Protein AF-A0A067L6U9-F1 (afdb_monomer)

Organism: Jatropha curcas (NCBI:txid180498)

InterPro domains:
  IPR048962 E3 ubiquitin-protein ligase ARIH1-like, UBA-like domain [PF21235] (47-86)

Foldseek 3Di:
DDDDDDDDDDDDPDDDDDDPPDPCPPPPPPPPPDDPDDDDDPVRVVVVLVVQLVVQCVVVVHDSVVSNLLCVVVVNPSVVSVVVCVVPVVVSCVVSVHDDPPPDPPPDD

pLDDT: mean 81.74, std 18.63, range [47.59, 98.69]

Sequence (109 aa):
MDYYFSDDNAEEFDNHQNDPDDDYFPEIIDDRPEQNYTILKEAEIKQRQEDDITEISNVLSVNRNAASILLCHYRWIVSEVLDNWFANEEEVRKSVGLPKVWILPFFIL

Mean predicted aligned error: 15.48 Å

Nearest PDB structures (foldseek):
  7od1-assembly1_A  TM=8.724E-01  e=4.678E-02  Homo sapiens
  7od1-assembly2_B  TM=8.072E-01  e=5.630E-02  Homo sapiens
  7oni-assembly1_H  TM=7.179E-01  e=3.654E-02  Homo sapiens
  2dzl-assembly1_A  TM=7.986E-01  e=4.600E-01  Homo sapiens
  2l2d-assembly1_A  TM=5.746E-01  e=5.117E+00  Homo sapiens

Solvent-accessible surface area (backbone atoms only — not comparable to full-atom values): 7340 Å² total; per-residue (Å²): 138,81,88,77,82,84,87,82,81,83,88,79,87,80,86,72,83,80,69,95,82,68,89,70,70,78,75,79,74,74,82,66,74,81,76,92,72,82,92,75,53,70,67,60,53,51,48,53,53,50,50,54,26,49,50,45,12,61,78,70,71,42,57,55,70,57,26,46,50,46,34,61,74,44,75,65,38,64,66,58,44,50,54,47,40,75,72,40,48,70,58,48,28,59,77,73,69,48,78,80,82,77,87,66,93,75,87,78,132

Structure (mmCIF, N/CA/C/O backbone):
data_AF-A0A067L6U9-F1
#
_entry.id   AF-A0A067L6U9-F1
#
loop_
_atom_site.group_PDB
_atom_site.id
_atom_site.type_symbol
_atom_site.label_atom_id
_atom_site.label_alt_id
_atom_site.label_comp_id
_atom_site.label_asym_id
_atom_site.label_entity_id
_atom_site.label_seq_id
_atom_site.pdbx_PDB_ins_code
_atom_site.Cartn_x
_atom_site.Cartn_y
_atom_site.Cartn_z
_atom_site.occupancy
_atom_site.B_iso_or_equiv
_atom_site.auth_seq_id
_atom_site.auth_comp_id
_atom_site.auth_asym_id
_atom_site.auth_atom_id
_atom_site.pdbx_PDB_model_num
ATOM 1 N N . MET A 1 1 ? -18.320 -32.914 18.975 1.00 48.62 1 MET A N 1
ATOM 2 C CA . MET A 1 1 ? -16.990 -33.413 19.382 1.00 48.62 1 MET A CA 1
ATOM 3 C C . MET A 1 1 ? -16.635 -32.535 20.543 1.00 48.62 1 MET A C 1
ATOM 5 O O . MET A 1 1 ? -16.332 -31.364 20.349 1.00 48.62 1 MET A O 1
ATOM 9 N N . ASP A 1 2 ? -16.899 -33.068 21.723 1.00 47.59 2 ASP A N 1
ATOM 10 C CA . ASP A 1 2 ? -17.197 -32.279 22.906 1.00 47.59 2 ASP A CA 1
ATOM 11 C C . ASP A 1 2 ? -15.929 -32.245 23.757 1.00 47.59 2 ASP A C 1
ATOM 13 O O . ASP A 1 2 ? -15.315 -33.280 24.021 1.00 47.59 2 ASP A O 1
ATOM 17 N N . TYR A 1 3 ? -15.481 -31.033 24.079 1.00 55.25 3 TYR A N 1
ATOM 18 C CA . TYR A 1 3 ? -14.224 -30.769 24.769 1.00 55.25 3 TYR A CA 1
ATOM 19 C C . TYR A 1 3 ? -14.328 -31.176 26.244 1.00 55.25 3 TYR A C 1
ATOM 21 O O . TYR A 1 3 ? -15.020 -30.515 27.014 1.00 55.25 3 TYR A O 1
ATOM 29 N N . TYR A 1 4 ? -13.606 -32.223 26.646 1.00 60.62 4 TYR A N 1
ATOM 30 C CA . TYR A 1 4 ? -13.328 -32.512 28.053 1.00 60.62 4 TYR A CA 1
ATOM 31 C C . TYR A 1 4 ? -11.966 -31.920 28.428 1.00 60.62 4 TYR A C 1
ATOM 33 O O . TYR A 1 4 ? -10.926 -32.391 27.970 1.00 60.62 4 TYR A O 1
ATOM 41 N N . PHE A 1 5 ? -11.989 -30.872 29.252 1.00 56.56 5 PHE A N 1
ATOM 42 C CA . PHE A 1 5 ? -10.844 -30.458 30.057 1.00 56.56 5 PHE A CA 1
ATOM 43 C C . PHE A 1 5 ? -10.709 -31.454 31.215 1.00 56.56 5 PHE A C 1
ATOM 45 O O . PHE A 1 5 ? -11.637 -31.601 32.008 1.00 56.56 5 PHE A O 1
ATOM 52 N N . SER A 1 6 ? -9.584 -32.166 31.277 1.00 62.75 6 SER A N 1
ATOM 53 C CA . SER A 1 6 ? -9.213 -32.981 32.436 1.00 62.75 6 SER A CA 1
ATOM 54 C C . SER A 1 6 ? -8.670 -32.064 33.527 1.00 62.75 6 SER A C 1
ATOM 56 O O . SER A 1 6 ? -7.575 -31.521 33.393 1.00 62.75 6 SER A O 1
ATOM 58 N N . ASP A 1 7 ? -9.481 -31.880 34.563 1.00 60.97 7 ASP A N 1
ATOM 59 C CA . ASP A 1 7 ? -9.113 -31.298 35.848 1.00 60.97 7 ASP A CA 1
ATOM 60 C C . ASP A 1 7 ? -8.561 -32.425 36.731 1.00 60.97 7 ASP A C 1
ATOM 62 O O . ASP A 1 7 ? -9.304 -33.328 37.101 1.00 60.97 7 ASP A O 1
ATOM 66 N N . ASP A 1 8 ? -7.253 -32.412 36.974 1.00 63.03 8 ASP A N 1
ATOM 67 C CA . ASP A 1 8 ? -6.582 -33.259 37.962 1.00 63.03 8 ASP A CA 1
ATOM 68 C C . ASP A 1 8 ? -5.365 -32.489 38.497 1.00 63.03 8 ASP A C 1
ATOM 70 O O . ASP A 1 8 ? -4.258 -32.561 37.962 1.00 63.03 8 ASP A O 1
ATOM 74 N N . ASN A 1 9 ? -5.580 -31.721 39.561 1.00 58.59 9 ASN A N 1
ATOM 75 C CA . ASN A 1 9 ? -4.653 -31.698 40.689 1.00 58.59 9 ASN A CA 1
ATOM 76 C C . ASN A 1 9 ? -5.431 -31.340 41.955 1.00 58.59 9 ASN A C 1
ATOM 78 O O . ASN A 1 9 ? -5.736 -30.183 42.234 1.00 58.59 9 ASN A O 1
ATOM 82 N N . ALA A 1 10 ? -5.777 -32.397 42.685 1.00 61.09 10 ALA A N 1
ATOM 83 C CA . ALA A 1 10 ? -6.147 -32.334 44.085 1.00 61.09 10 ALA A CA 1
ATOM 84 C C . ALA A 1 10 ? -4.941 -31.890 44.936 1.00 61.09 10 ALA A C 1
ATOM 86 O O . ALA A 1 10 ? -3.819 -31.843 44.438 1.00 61.09 10 ALA A O 1
ATOM 87 N N . GLU A 1 11 ? -5.201 -31.702 46.234 1.00 54.56 11 GLU A N 1
ATOM 88 C CA . GLU A 1 11 ? -4.269 -31.372 47.332 1.00 54.56 11 GLU A CA 1
ATOM 89 C C . GLU A 1 11 ? -4.183 -29.855 47.604 1.00 54.56 11 GLU A C 1
ATOM 91 O O . GLU A 1 11 ? -3.880 -29.067 46.722 1.00 54.56 11 GLU A O 1
ATOM 96 N N . GLU A 1 12 ? -4.477 -29.315 48.788 1.00 51.09 12 GLU A N 1
ATOM 97 C CA . GLU A 1 12 ? -4.728 -29.857 50.126 1.00 51.09 12 GLU A CA 1
ATOM 98 C C . GLU A 1 12 ? -5.464 -28.743 50.903 1.00 51.09 12 GLU A C 1
ATOM 100 O O . GLU A 1 12 ? -4.994 -27.607 50.958 1.00 51.09 12 GLU A O 1
ATOM 105 N N . PHE A 1 13 ? -6.662 -29.012 51.435 1.00 54.69 13 PHE A N 1
ATOM 106 C CA . PHE A 1 13 ? -7.441 -28.008 52.173 1.00 54.69 13 PHE A CA 1
ATOM 107 C C . PHE A 1 13 ? -6.919 -27.956 53.614 1.00 54.69 13 PHE A C 1
ATOM 109 O O . PHE A 1 13 ? -7.322 -28.766 54.452 1.00 54.69 13 PHE A O 1
ATOM 116 N N . ASP A 1 14 ? -5.989 -27.040 53.892 1.00 55.34 14 ASP A N 1
ATOM 117 C CA . ASP A 1 14 ? -5.524 -26.792 55.256 1.00 55.34 14 ASP A CA 1
ATOM 118 C C . ASP A 1 14 ? -6.664 -26.172 56.080 1.00 55.34 14 ASP A C 1
ATOM 120 O O . ASP A 1 14 ? -7.165 -25.077 55.817 1.00 55.34 14 ASP A O 1
ATOM 124 N N . ASN A 1 15 ? -7.123 -26.944 57.058 1.00 57.72 15 ASN A N 1
ATOM 125 C CA . ASN A 1 15 ? -8.286 -26.687 57.889 1.00 57.72 15 ASN A CA 1
ATOM 126 C C . ASN A 1 15 ? -7.926 -25.687 58.998 1.00 57.72 15 ASN A C 1
ATOM 128 O O . ASN A 1 15 ? -7.685 -26.075 60.143 1.00 57.72 15 ASN A O 1
ATOM 132 N N . HIS A 1 16 ? -7.888 -24.398 58.661 1.00 60.75 16 HIS A N 1
ATOM 133 C CA . HIS A 1 16 ? -7.809 -23.331 59.654 1.00 60.75 16 HIS A CA 1
ATOM 134 C C . HIS A 1 16 ? -9.214 -22.963 60.146 1.00 60.75 16 HIS A C 1
ATOM 136 O O . HIS A 1 16 ? -10.108 -22.607 59.383 1.00 60.75 16 HIS A O 1
ATOM 142 N N . GLN A 1 17 ? -9.407 -23.129 61.453 1.00 55.72 17 GLN A N 1
ATOM 143 C CA . GLN A 1 17 ? -10.653 -22.916 62.181 1.00 55.72 17 GLN A CA 1
ATOM 144 C C . GLN A 1 17 ? -11.197 -21.497 61.952 1.00 55.72 17 GLN A C 1
ATOM 146 O O . GLN A 1 17 ? -10.542 -20.521 62.306 1.00 55.72 17 GLN A O 1
ATOM 151 N N . ASN A 1 18 ? -12.403 -21.401 61.389 1.00 52.38 18 ASN A N 1
ATOM 152 C CA . ASN A 1 18 ? -13.110 -20.137 61.194 1.00 52.38 18 ASN A CA 1
ATOM 153 C C . ASN A 1 18 ? -13.603 -19.579 62.541 1.00 52.38 18 ASN A C 1
ATOM 155 O O . ASN A 1 18 ? -14.406 -20.221 63.223 1.00 52.38 18 ASN A O 1
ATOM 159 N N . ASP A 1 19 ? -13.134 -18.383 62.892 1.00 60.28 19 ASP A N 1
ATOM 160 C CA . ASP A 1 19 ? -13.759 -17.491 63.872 1.00 60.28 19 ASP A CA 1
ATOM 161 C C . ASP A 1 19 ? -15.007 -16.863 63.206 1.00 60.28 19 ASP A C 1
ATOM 163 O O . ASP A 1 19 ? -14.881 -16.318 62.108 1.00 60.28 19 ASP A O 1
ATOM 167 N N . PRO A 1 20 ? -16.225 -16.999 63.765 1.00 52.84 20 PRO A N 1
ATOM 168 C CA . PRO A 1 20 ? -17.467 -16.662 63.059 1.00 52.84 20 PRO A CA 1
ATOM 169 C C . PRO A 1 20 ? -17.786 -15.161 62.904 1.00 52.84 20 PRO A C 1
ATOM 171 O O . PRO A 1 20 ? -18.871 -14.857 62.414 1.00 52.84 20 PRO A O 1
ATOM 174 N N . ASP A 1 21 ? -16.889 -14.243 63.281 1.00 58.53 21 ASP A N 1
ATOM 175 C CA . ASP A 1 21 ? -17.152 -12.790 63.279 1.00 58.53 21 ASP A CA 1
ATOM 176 C C . ASP A 1 21 ? -16.378 -11.978 62.217 1.00 58.53 21 ASP A C 1
ATOM 178 O O . ASP A 1 21 ? -16.474 -10.749 62.204 1.00 58.53 21 ASP A O 1
ATOM 182 N N . ASP A 1 22 ? -15.637 -12.617 61.305 1.00 56.28 22 ASP A N 1
ATOM 183 C CA . ASP A 1 22 ? -14.953 -11.897 60.223 1.00 56.28 22 ASP A CA 1
ATOM 184 C C . ASP A 1 22 ? -15.757 -11.991 58.916 1.00 56.28 22 ASP A C 1
ATOM 186 O O . ASP A 1 22 ? -15.721 -13.000 58.210 1.00 56.28 22 ASP A O 1
ATOM 190 N N . ASP A 1 23 ? -16.475 -10.912 58.578 1.00 59.53 23 ASP A N 1
ATOM 191 C CA . ASP A 1 23 ? -17.039 -10.626 57.245 1.00 59.53 23 ASP A CA 1
ATOM 192 C C . ASP A 1 23 ? -15.900 -10.385 56.221 1.00 59.53 23 ASP A C 1
ATOM 194 O O . ASP A 1 23 ? -15.902 -9.428 55.438 1.00 59.53 23 ASP A O 1
ATOM 198 N N . TYR A 1 24 ? -14.882 -11.248 56.224 1.00 61.81 24 TYR A N 1
ATOM 199 C CA . TYR A 1 24 ? -13.822 -11.259 55.236 1.00 61.81 24 TYR A CA 1
ATOM 200 C C . TYR A 1 24 ? -14.384 -11.877 53.961 1.00 61.81 24 TYR A C 1
ATOM 202 O O . TYR A 1 24 ? -14.250 -13.069 53.689 1.00 61.81 24 TYR A O 1
ATOM 210 N N . PHE A 1 25 ? -15.064 -11.050 53.173 1.00 63.41 25 PHE A N 1
ATOM 211 C CA . PHE A 1 25 ? -15.294 -11.340 51.768 1.00 63.41 25 PHE A CA 1
ATOM 212 C C . PHE A 1 25 ? -13.912 -11.380 51.110 1.00 63.41 25 PHE A C 1
ATOM 214 O O . PHE A 1 25 ? -13.288 -10.319 51.020 1.00 63.41 25 PHE A O 1
ATOM 221 N N . PRO A 1 26 ? -13.396 -12.548 50.672 1.00 60.94 26 PRO A N 1
ATOM 222 C CA . PRO A 1 26 ? -12.175 -12.562 49.891 1.00 60.94 26 PRO A CA 1
ATOM 223 C C . PRO A 1 26 ? -12.435 -11.689 48.668 1.00 60.94 26 PRO A C 1
ATOM 225 O O . PRO A 1 26 ? -13.318 -11.975 47.854 1.00 60.94 26 PRO A O 1
ATOM 228 N N . GLU A 1 27 ? -11.718 -10.570 48.603 1.00 61.09 27 GLU A N 1
ATOM 229 C CA . GLU A 1 27 ? -11.687 -9.705 47.440 1.00 61.09 27 GLU A CA 1
ATOM 230 C C . GLU A 1 27 ? -11.314 -10.620 46.278 1.00 61.09 27 GLU A C 1
ATOM 232 O O . GLU A 1 27 ? -10.240 -11.224 46.271 1.00 61.09 27 GLU A O 1
ATOM 237 N N . ILE A 1 28 ? -12.257 -10.842 45.360 1.00 65.38 28 ILE A N 1
ATOM 238 C CA . ILE A 1 28 ? -11.989 -11.602 44.145 1.00 65.38 28 ILE A CA 1
ATOM 239 C C . ILE A 1 28 ? -11.033 -10.715 43.358 1.00 65.38 28 ILE A C 1
ATOM 241 O O . ILE A 1 28 ? -11.463 -9.849 42.596 1.00 65.38 28 ILE A O 1
ATOM 245 N N . ILE A 1 29 ? -9.737 -10.874 43.627 1.00 64.31 29 ILE A N 1
ATOM 246 C CA . ILE A 1 29 ? -8.668 -10.282 42.846 1.00 64.31 29 ILE A CA 1
ATOM 247 C C . ILE A 1 29 ? -8.842 -10.900 41.470 1.00 64.31 29 ILE A C 1
ATOM 249 O O . ILE A 1 29 ? -8.622 -12.091 41.251 1.00 64.31 29 ILE A O 1
ATOM 253 N N . ASP A 1 30 ? -9.375 -10.089 40.569 1.00 66.19 30 ASP A N 1
ATOM 254 C CA . ASP A 1 30 ? -9.556 -10.435 39.180 1.00 66.19 30 ASP A CA 1
ATOM 255 C C . ASP A 1 30 ? -8.176 -10.482 38.515 1.00 66.19 30 ASP A C 1
ATOM 257 O O . ASP A 1 30 ? -7.777 -9.555 37.820 1.00 66.19 30 ASP A O 1
ATOM 261 N N . ASP A 1 31 ? -7.439 -11.572 38.745 1.00 65.38 31 ASP A N 1
ATOM 262 C CA . ASP A 1 31 ? -6.132 -11.889 38.149 1.00 65.38 31 ASP A CA 1
ATOM 263 C C . ASP A 1 31 ? -6.237 -12.186 36.634 1.00 65.38 31 ASP A C 1
ATOM 265 O O . ASP A 1 31 ? -5.397 -12.870 36.038 1.00 65.38 31 ASP A O 1
ATOM 269 N N . ARG A 1 32 ? -7.283 -11.683 35.959 1.00 69.31 32 ARG A N 1
ATOM 270 C CA . ARG A 1 32 ? -7.358 -11.719 34.501 1.00 69.31 32 ARG A CA 1
ATOM 271 C C . ARG A 1 32 ? -6.241 -10.822 33.962 1.00 69.31 32 ARG A C 1
ATOM 273 O O . ARG A 1 32 ? -6.237 -9.628 34.257 1.00 69.31 32 ARG A O 1
ATOM 280 N N . PRO A 1 33 ? -5.312 -11.357 33.149 1.00 72.00 33 PRO A N 1
ATOM 281 C CA . PRO A 1 33 ? -4.246 -10.551 32.576 1.00 72.00 33 PRO A CA 1
ATOM 282 C C . PRO A 1 33 ? -4.858 -9.366 31.829 1.00 72.00 33 PRO A C 1
ATOM 284 O O . PRO A 1 33 ? -5.758 -9.554 31.003 1.00 72.00 33 PRO A O 1
ATOM 287 N N . GLU A 1 34 ? -4.375 -8.158 32.134 1.00 72.75 34 GLU A N 1
ATOM 288 C CA . GLU A 1 34 ? -4.784 -6.937 31.446 1.00 72.75 34 GLU A CA 1
ATOM 289 C C . GLU A 1 34 ? -4.703 -7.163 29.934 1.00 72.75 34 GLU A C 1
ATOM 291 O O . GLU A 1 34 ? -3.669 -7.527 29.363 1.00 72.75 34 GLU A O 1
ATOM 296 N N . GLN A 1 35 ? -5.844 -7.014 29.275 1.00 74.69 35 GLN A N 1
ATOM 297 C CA . GLN A 1 35 ? -5.970 -7.293 27.858 1.00 74.69 35 GLN A CA 1
ATOM 298 C C . GLN A 1 35 ? -5.294 -6.179 27.050 1.00 74.69 35 GLN A C 1
ATOM 300 O O . GLN A 1 35 ? -5.877 -5.126 26.806 1.00 74.69 35 GLN A O 1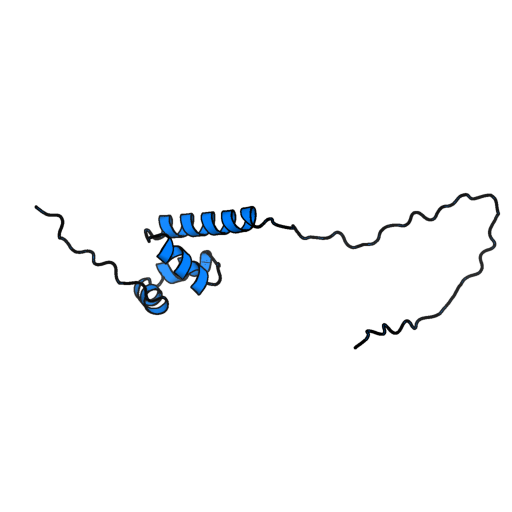
ATOM 305 N N . ASN A 1 36 ? -4.063 -6.431 26.596 1.00 88.31 36 ASN A N 1
ATOM 306 C CA . ASN A 1 36 ? -3.287 -5.544 25.720 1.00 88.31 36 ASN A CA 1
ATOM 307 C C . ASN A 1 36 ? -3.740 -5.635 24.253 1.00 88.31 36 ASN A C 1
ATOM 309 O O . ASN A 1 36 ? -2.954 -5.947 23.357 1.00 88.31 36 ASN A O 1
ATOM 313 N N . TYR A 1 37 ? -5.022 -5.397 23.988 1.00 88.31 37 TYR A N 1
ATOM 314 C CA . TYR A 1 37 ? -5.532 -5.287 22.626 1.00 88.31 37 TYR A CA 1
ATOM 315 C C . TYR A 1 37 ? -6.511 -4.128 22.491 1.00 88.31 37 TYR A C 1
ATOM 317 O O . TYR A 1 37 ? -7.218 -3.754 23.422 1.00 88.31 37 TYR A O 1
ATOM 325 N N . THR A 1 38 ? -6.577 -3.562 21.290 1.00 92.81 38 THR A N 1
ATOM 326 C CA . THR A 1 38 ? -7.567 -2.542 20.947 1.00 92.81 38 THR A CA 1
ATOM 327 C C . THR A 1 38 ? -8.541 -3.121 19.934 1.00 92.81 38 THR A C 1
ATOM 329 O O . THR A 1 38 ? -8.135 -3.606 18.879 1.00 92.81 38 THR A O 1
ATOM 332 N N . ILE A 1 39 ? -9.835 -3.065 20.247 1.00 94.44 39 ILE A N 1
ATOM 333 C CA . ILE A 1 39 ? -10.891 -3.407 19.293 1.00 94.44 39 ILE A CA 1
ATOM 334 C C . ILE A 1 39 ? -11.088 -2.209 18.373 1.00 94.44 39 ILE A C 1
ATOM 336 O O . ILE A 1 39 ? -11.416 -1.120 18.838 1.00 94.44 39 ILE A O 1
ATOM 340 N N . LEU A 1 40 ? -10.907 -2.428 17.075 1.00 97.12 40 LEU A N 1
ATOM 341 C CA . LEU A 1 40 ? -11.091 -1.401 16.061 1.00 97.12 40 LEU A CA 1
ATOM 342 C C . LEU A 1 40 ? -12.421 -1.584 15.341 1.00 97.12 40 LEU A C 1
ATOM 344 O O . LEU A 1 40 ? -12.806 -2.697 14.976 1.00 97.12 40 LEU A O 1
ATOM 348 N N . LYS A 1 41 ? -13.110 -0.472 15.095 1.00 98.00 41 LYS A N 1
ATOM 349 C CA . LYS A 1 41 ? -14.277 -0.436 14.214 1.00 98.00 41 LYS A CA 1
ATOM 350 C C . LYS A 1 41 ? -13.821 -0.500 12.761 1.00 98.00 41 LYS A C 1
ATOM 352 O O . LYS A 1 41 ? -12.747 -0.021 12.405 1.00 98.00 41 LYS A O 1
ATOM 357 N N . GLU A 1 42 ? -14.696 -0.992 11.889 1.00 98.25 42 GLU A N 1
ATOM 358 C CA . GLU A 1 42 ? -14.447 -1.034 10.441 1.00 98.25 42 GLU A CA 1
ATOM 359 C C . GLU A 1 42 ? -14.025 0.336 9.880 1.00 98.25 42 GLU A C 1
ATOM 361 O O . GLU A 1 42 ? -13.115 0.416 9.060 1.00 98.25 42 GLU A O 1
ATOM 366 N N . ALA A 1 43 ? -14.638 1.423 10.359 1.00 98.19 43 ALA A N 1
ATOM 367 C CA . ALA A 1 43 ? -14.294 2.783 9.945 1.00 98.19 43 ALA A CA 1
ATOM 368 C C . ALA A 1 43 ? -12.842 3.165 10.284 1.00 98.19 43 ALA A C 1
ATOM 370 O O . ALA A 1 43 ? -12.179 3.806 9.476 1.00 98.19 43 ALA A O 1
ATOM 371 N N .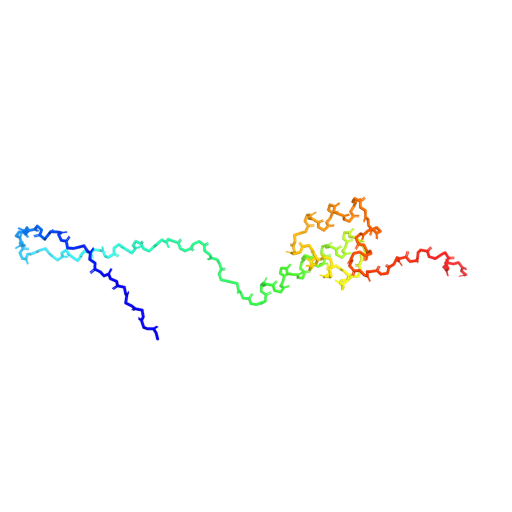 GLU A 1 44 ? -12.328 2.733 11.436 1.00 98.00 44 GLU A N 1
ATOM 372 C CA . GLU A 1 44 ? -10.954 3.022 11.866 1.00 98.00 44 GLU A CA 1
ATOM 373 C C . GLU A 1 44 ? -9.932 2.19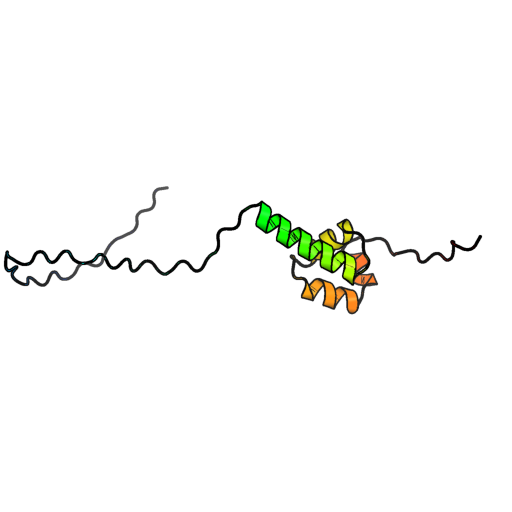2 11.082 1.00 98.00 44 GLU A C 1
ATOM 375 O O . GLU A 1 44 ? -8.800 2.624 10.878 1.00 98.00 44 GLU A O 1
ATOM 380 N N . ILE A 1 45 ? -10.310 0.989 10.642 1.00 97.69 45 ILE A N 1
ATOM 381 C CA . ILE A 1 45 ? -9.481 0.171 9.748 1.00 97.69 45 ILE A CA 1
ATOM 382 C C . ILE A 1 45 ? -9.436 0.815 8.360 1.00 97.69 45 ILE A C 1
ATOM 384 O O . ILE A 1 45 ? -8.353 1.005 7.812 1.00 97.69 45 ILE A O 1
ATOM 388 N N . LYS A 1 46 ? -10.596 1.213 7.821 1.00 98.06 46 LYS A N 1
ATOM 389 C CA . LYS A 1 46 ? -10.686 1.903 6.527 1.00 98.06 46 LYS A CA 1
ATOM 390 C C . LYS A 1 46 ? -9.895 3.202 6.515 1.00 98.06 46 LYS A C 1
ATOM 392 O O . LYS A 1 46 ? -9.225 3.474 5.531 1.00 98.06 46 LYS A O 1
ATOM 397 N N . GLN A 1 47 ? -9.955 3.978 7.595 1.00 98.44 47 GLN A N 1
ATOM 398 C CA . GLN A 1 47 ? -9.192 5.216 7.706 1.00 98.44 47 GLN A CA 1
ATOM 399 C C . GLN A 1 47 ? -7.684 4.961 7.636 1.00 98.44 47 GLN A C 1
ATOM 401 O O . GLN A 1 47 ? -7.010 5.594 6.840 1.00 98.44 47 GLN A O 1
ATOM 406 N N . ARG A 1 48 ? -7.162 3.981 8.382 1.00 97.75 48 ARG A N 1
ATOM 407 C CA . ARG A 1 48 ? -5.731 3.637 8.309 1.00 97.75 48 ARG A CA 1
ATOM 408 C C . ARG A 1 48 ? -5.310 3.201 6.904 1.00 97.75 48 ARG A C 1
ATOM 410 O O . ARG A 1 48 ? -4.290 3.650 6.403 1.00 97.75 48 ARG A O 1
ATOM 417 N N . GLN A 1 49 ? -6.123 2.373 6.246 1.00 98.25 49 GLN A N 1
ATOM 418 C CA . GLN A 1 49 ? -5.863 1.970 4.860 1.00 98.25 49 GLN A CA 1
ATOM 419 C C . GLN A 1 49 ? -5.852 3.168 3.904 1.00 98.25 49 GLN A C 1
ATOM 421 O O . GLN A 1 49 ? -5.029 3.238 2.996 1.00 98.25 49 GLN A O 1
ATOM 426 N N . GLU A 1 50 ? -6.785 4.096 4.098 1.00 98.50 50 GLU A N 1
ATOM 427 C CA . GLU A 1 50 ? -6.917 5.318 3.315 1.00 98.50 50 GLU A CA 1
ATOM 428 C C . GLU A 1 50 ? -5.715 6.253 3.496 1.00 98.50 50 GLU A C 1
ATOM 430 O O . GLU A 1 50 ? -5.231 6.816 2.510 1.00 98.50 50 GLU A O 1
ATOM 435 N N . ASP A 1 51 ? -5.224 6.381 4.728 1.00 98.56 51 ASP A N 1
ATOM 436 C CA . ASP A 1 51 ? -4.046 7.172 5.073 1.00 98.56 51 ASP A CA 1
ATOM 437 C C . ASP A 1 51 ? -2.802 6.601 4.371 1.00 98.56 51 ASP A C 1
ATOM 439 O O . ASP A 1 51 ? -2.143 7.327 3.623 1.00 98.56 51 ASP A O 1
ATOM 443 N N . ASP A 1 52 ? -2.559 5.289 4.483 1.00 98.56 52 ASP A N 1
ATOM 444 C CA . ASP A 1 52 ? -1.431 4.614 3.822 1.00 98.56 52 ASP A CA 1
ATOM 445 C C . ASP A 1 52 ? -1.514 4.719 2.287 1.00 98.56 52 ASP A C 1
ATOM 447 O O . ASP A 1 52 ? -0.525 5.010 1.609 1.00 98.56 52 ASP A O 1
ATOM 451 N N . ILE A 1 53 ? -2.705 4.515 1.703 1.00 98.69 53 ILE A N 1
ATOM 452 C CA . ILE A 1 53 ? -2.924 4.666 0.254 1.00 98.69 53 ILE A CA 1
ATOM 453 C C . ILE A 1 53 ? -2.618 6.100 -0.183 1.00 98.69 53 ILE A C 1
ATOM 455 O O . ILE A 1 53 ? -2.008 6.303 -1.237 1.00 98.69 53 ILE A O 1
ATOM 459 N N . THR A 1 54 ? -3.062 7.090 0.591 1.00 98.62 54 THR A N 1
ATOM 460 C CA . THR A 1 54 ? -2.863 8.509 0.285 1.00 98.62 54 THR A CA 1
ATOM 461 C C . THR A 1 54 ? -1.389 8.881 0.375 1.00 98.62 54 THR A C 1
ATOM 463 O O . THR A 1 54 ? -0.876 9.537 -0.532 1.00 98.62 54 THR A O 1
ATOM 466 N N . GLU A 1 55 ? -0.688 8.423 1.411 1.00 98.38 55 GLU A N 1
ATOM 467 C CA . GLU A 1 55 ? 0.749 8.628 1.569 1.00 98.38 55 GLU A CA 1
ATOM 468 C C . GLU A 1 55 ? 1.522 8.052 0.379 1.00 98.38 55 GLU A C 1
ATOM 470 O O . GLU A 1 55 ? 2.215 8.794 -0.319 1.00 98.38 55 GLU A O 1
ATOM 475 N N . ILE A 1 56 ? 1.343 6.762 0.079 1.00 98.44 56 ILE A N 1
ATOM 476 C CA . ILE A 1 56 ? 2.037 6.093 -1.030 1.00 98.44 56 ILE A CA 1
ATOM 477 C C . ILE A 1 56 ? 1.697 6.742 -2.376 1.00 98.44 56 ILE A C 1
ATOM 479 O O . ILE A 1 56 ? 2.583 6.958 -3.205 1.00 98.44 56 ILE A O 1
ATOM 483 N N . SER A 1 57 ? 0.425 7.083 -2.605 1.00 98.19 57 SER A N 1
ATOM 484 C CA . SER A 1 57 ? -0.015 7.752 -3.835 1.00 98.19 57 SER A CA 1
ATOM 485 C C . SER A 1 57 ? 0.696 9.091 -4.030 1.00 98.19 57 SER A C 1
ATOM 487 O O . SER A 1 57 ? 1.158 9.377 -5.136 1.00 98.19 57 SER A O 1
ATOM 489 N N . ASN A 1 58 ? 0.843 9.875 -2.960 1.00 97.94 58 ASN A N 1
ATOM 490 C CA . ASN A 1 58 ? 1.514 11.169 -2.999 1.00 97.94 58 ASN A CA 1
ATOM 491 C C . ASN A 1 58 ? 3.034 11.022 -3.158 1.00 97.94 58 ASN A C 1
ATOM 493 O O . ASN A 1 58 ? 3.614 11.635 -4.054 1.00 97.94 58 ASN A O 1
ATOM 497 N N . VAL A 1 59 ? 3.677 10.194 -2.328 1.00 98.06 59 VAL A N 1
ATOM 498 C CA . VAL A 1 59 ? 5.141 10.020 -2.308 1.00 98.06 59 VAL A CA 1
ATOM 499 C C . VAL A 1 59 ? 5.649 9.448 -3.629 1.00 98.06 59 VAL A C 1
ATOM 501 O O . VAL A 1 59 ? 6.630 9.946 -4.178 1.00 98.06 59 VAL A O 1
ATOM 504 N N . LEU A 1 60 ? 4.966 8.441 -4.179 1.00 96.06 60 LEU A N 1
ATOM 505 C CA . LEU A 1 60 ? 5.379 7.784 -5.423 1.00 96.06 60 LEU A CA 1
ATOM 506 C C . LEU A 1 60 ? 4.778 8.437 -6.674 1.00 96.06 60 LEU A C 1
ATOM 508 O O . LEU A 1 60 ? 5.081 8.019 -7.791 1.00 96.06 60 LEU A O 1
ATOM 512 N N . SER A 1 61 ? 3.918 9.450 -6.505 1.00 95.44 61 SER A N 1
ATOM 513 C CA . SER A 1 61 ? 3.186 10.111 -7.595 1.00 95.44 61 SER A CA 1
ATOM 514 C C . SER A 1 61 ? 2.449 9.121 -8.510 1.00 95.44 61 SER A C 1
ATOM 516 O O . SER A 1 61 ? 2.416 9.261 -9.734 1.00 95.44 61 SER A O 1
ATOM 518 N N . VAL A 1 62 ? 1.847 8.096 -7.907 1.00 94.81 62 VAL A N 1
ATOM 519 C CA . VAL A 1 62 ? 1.020 7.098 -8.595 1.00 94.81 62 VAL A CA 1
ATOM 520 C C . VAL A 1 62 ? -0.449 7.328 -8.27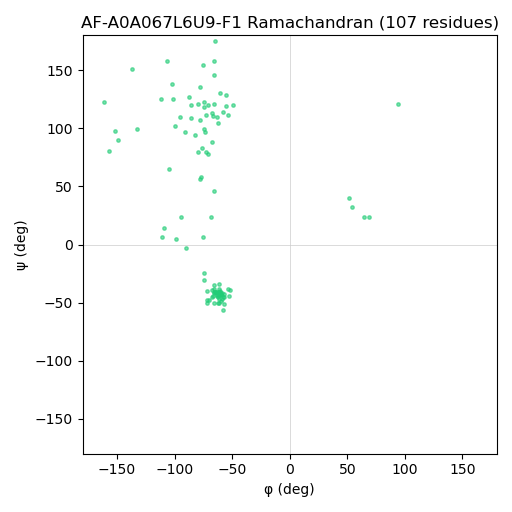7 1.00 94.81 62 VAL A C 1
ATOM 522 O O . VAL A 1 62 ? -0.797 7.920 -7.258 1.00 94.81 62 VAL A O 1
ATOM 525 N N . ASN A 1 63 ? -1.345 6.833 -9.132 1.00 95.62 63 ASN A N 1
ATOM 526 C CA . ASN A 1 63 ? -2.763 6.860 -8.792 1.00 95.62 63 ASN A CA 1
ATOM 527 C C . ASN A 1 63 ? -3.055 5.947 -7.587 1.00 95.62 63 ASN A C 1
ATOM 529 O O . ASN A 1 63 ? -2.329 4.993 -7.302 1.00 95.62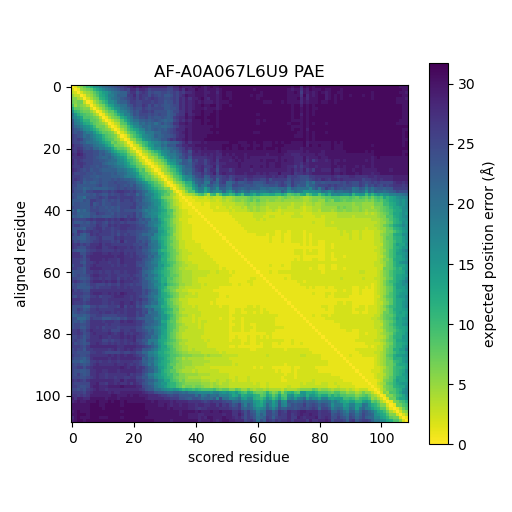 63 ASN A O 1
ATOM 533 N N . ARG A 1 64 ? -4.165 6.218 -6.906 1.00 97.69 64 ARG A N 1
ATOM 534 C CA . ARG A 1 64 ? -4.540 5.504 -5.684 1.00 97.69 64 ARG A CA 1
ATOM 535 C C . ARG A 1 64 ? -4.752 4.003 -5.882 1.00 97.69 64 ARG A C 1
ATOM 537 O O . ARG A 1 64 ? -4.380 3.231 -5.012 1.00 97.69 64 ARG A O 1
ATOM 544 N N . ASN A 1 65 ? -5.266 3.577 -7.037 1.00 96.94 65 ASN A N 1
ATOM 545 C CA . ASN A 1 65 ? -5.425 2.151 -7.342 1.00 96.94 65 ASN A CA 1
ATOM 546 C C . ASN A 1 65 ? -4.066 1.440 -7.415 1.00 96.94 65 ASN A C 1
ATOM 548 O O . ASN A 1 65 ? -3.919 0.336 -6.902 1.00 96.94 65 ASN A O 1
ATOM 552 N N . ALA A 1 66 ? -3.063 2.081 -8.019 1.00 97.25 66 ALA A N 1
ATOM 553 C CA . ALA A 1 66 ? -1.702 1.569 -8.069 1.00 97.25 66 ALA A CA 1
ATOM 554 C C . ALA A 1 66 ? -1.073 1.523 -6.671 1.00 97.25 66 ALA A C 1
ATOM 556 O O . ALA A 1 66 ? -0.473 0.510 -6.325 1.00 97.25 66 ALA A O 1
ATOM 557 N N . ALA A 1 67 ? -1.276 2.557 -5.847 1.00 98.25 67 ALA A N 1
ATOM 558 C CA . ALA A 1 67 ? -0.848 2.549 -4.448 1.00 98.25 67 ALA A CA 1
ATOM 559 C C . ALA A 1 67 ? -1.470 1.378 -3.663 1.00 98.25 67 ALA A C 1
ATOM 561 O O . ALA A 1 67 ? -0.750 0.645 -2.989 1.00 98.25 67 ALA A O 1
ATOM 562 N N . SER A 1 68 ? -2.776 1.125 -3.816 1.00 98.25 68 SER A N 1
ATOM 563 C CA . SER A 1 68 ? -3.441 -0.028 -3.191 1.00 98.25 68 SER A CA 1
ATOM 564 C C . SER A 1 68 ? -2.881 -1.369 -3.673 1.00 98.25 68 SER A C 1
ATOM 566 O O . SER A 1 68 ? -2.696 -2.276 -2.868 1.00 98.25 68 SER A O 1
ATOM 568 N N . ILE A 1 69 ? -2.592 -1.512 -4.971 1.00 98.19 69 ILE A N 1
ATOM 569 C CA . ILE A 1 69 ? -1.986 -2.734 -5.525 1.00 98.19 69 ILE A CA 1
ATOM 570 C C . ILE A 1 69 ? -0.595 -2.968 -4.924 1.00 98.19 69 ILE A C 1
ATOM 572 O O . ILE A 1 69 ? -0.287 -4.091 -4.526 1.00 98.19 69 ILE A O 1
ATOM 576 N N . LEU A 1 70 ? 0.225 -1.917 -4.828 1.00 98.25 70 LEU A N 1
ATOM 577 C CA . LEU A 1 70 ? 1.555 -1.985 -4.223 1.00 98.25 70 LEU A CA 1
ATOM 578 C C . LEU A 1 70 ? 1.469 -2.394 -2.751 1.00 98.25 70 LEU A C 1
ATOM 580 O O . LEU A 1 70 ? 2.109 -3.363 -2.353 1.00 98.25 70 LEU A O 1
ATOM 584 N N . LEU A 1 71 ? 0.622 -1.729 -1.964 1.00 98.50 71 LEU A N 1
ATOM 585 C CA . LEU A 1 71 ? 0.407 -2.074 -0.558 1.00 98.50 71 LEU A CA 1
ATOM 586 C C . LEU A 1 71 ? -0.044 -3.531 -0.405 1.00 98.50 71 LEU A C 1
ATOM 588 O O . LEU A 1 71 ? 0.525 -4.263 0.397 1.00 98.50 71 LEU A O 1
ATOM 592 N N . CYS A 1 72 ? -0.986 -4.006 -1.222 1.00 97.88 72 CYS A N 1
ATOM 593 C CA . CYS A 1 72 ? -1.396 -5.411 -1.211 1.00 97.88 72 CYS A CA 1
ATOM 594 C C . CYS A 1 72 ? -0.244 -6.376 -1.543 1.00 97.88 72 CYS A C 1
ATOM 596 O O . CYS A 1 72 ? -0.136 -7.424 -0.906 1.00 97.88 72 CYS A O 1
ATOM 598 N N . HIS A 1 73 ? 0.619 -6.038 -2.508 1.00 98.06 73 HIS A N 1
ATOM 599 C CA . HIS A 1 73 ? 1.774 -6.860 -2.885 1.00 98.06 73 HIS A CA 1
ATOM 600 C C . HIS A 1 73 ? 2.792 -6.985 -1.744 1.00 98.06 73 HIS A C 1
ATOM 602 O O . HIS A 1 73 ? 3.272 -8.081 -1.462 1.00 98.06 73 HIS A O 1
ATOM 608 N N . TYR A 1 74 ? 3.042 -5.884 -1.035 1.00 98.12 74 TYR A N 1
ATOM 609 C CA . TYR A 1 74 ? 3.956 -5.810 0.109 1.00 98.12 74 TYR A CA 1
ATOM 610 C C . TYR A 1 74 ? 3.248 -5.992 1.459 1.00 98.12 74 TYR A C 1
ATOM 612 O O . TYR A 1 74 ? 3.736 -5.548 2.494 1.00 98.12 74 TYR A O 1
ATOM 620 N N . ARG A 1 75 ? 2.077 -6.648 1.473 1.00 97.75 75 ARG A N 1
ATOM 621 C CA . ARG A 1 75 ? 1.345 -7.020 2.701 1.00 97.75 75 ARG A CA 1
ATOM 622 C C . ARG A 1 75 ? 1.081 -5.839 3.651 1.00 97.75 75 ARG A C 1
ATOM 624 O O . ARG A 1 75 ? 1.024 -6.032 4.861 1.00 97.75 75 ARG A O 1
ATOM 631 N N . TRP A 1 76 ? 0.893 -4.648 3.090 1.00 97.94 76 TRP A N 1
ATOM 632 C CA . TRP A 1 76 ? 0.682 -3.377 3.785 1.00 97.94 76 TRP A CA 1
ATOM 633 C C . TRP A 1 76 ? 1.879 -2.900 4.624 1.00 97.94 76 TRP A C 1
ATOM 635 O O . TRP A 1 76 ? 1.717 -2.106 5.544 1.00 97.94 76 TRP A O 1
ATOM 645 N N . ILE A 1 77 ? 3.097 -3.343 4.294 1.00 97.88 77 ILE A N 1
ATOM 646 C CA . ILE A 1 77 ? 4.331 -2.848 4.913 1.00 97.88 77 ILE A CA 1
ATOM 647 C C . ILE A 1 77 ? 4.856 -1.664 4.091 1.00 97.88 77 ILE A C 1
ATOM 649 O O . ILE A 1 77 ? 5.541 -1.841 3.085 1.00 97.88 77 ILE A O 1
ATOM 653 N N . VAL A 1 78 ? 4.530 -0.441 4.525 1.00 97.56 78 VAL A N 1
ATOM 654 C CA . VAL A 1 78 ? 4.879 0.819 3.833 1.00 97.56 78 VAL A CA 1
ATOM 655 C C . VAL A 1 78 ? 6.376 0.923 3.531 1.00 97.56 78 VAL A C 1
ATOM 657 O O . VAL A 1 78 ? 6.748 1.250 2.407 1.00 97.56 78 VAL A O 1
ATOM 660 N N . SER A 1 79 ? 7.243 0.588 4.490 1.00 98.00 79 SER A N 1
ATOM 661 C CA . SER A 1 79 ? 8.696 0.649 4.289 1.00 98.00 79 SER A CA 1
ATOM 662 C C . SER A 1 79 ? 9.168 -0.264 3.158 1.00 98.00 79 SER A C 1
ATOM 664 O O . SER A 1 79 ? 9.971 0.162 2.339 1.00 98.00 79 SER A O 1
ATOM 666 N N . GLU A 1 80 ? 8.619 -1.478 3.041 1.00 98.25 80 GLU A N 1
ATOM 667 C CA . GLU A 1 80 ? 8.971 -2.386 1.945 1.00 98.25 80 GLU A CA 1
ATOM 668 C C . GLU A 1 80 ? 8.515 -1.841 0.589 1.00 98.25 80 GLU A C 1
ATOM 670 O O . GLU A 1 80 ? 9.259 -1.952 -0.385 1.00 98.25 80 GLU A O 1
ATOM 675 N N . VAL A 1 81 ? 7.334 -1.215 0.512 1.00 98.25 81 VAL A N 1
ATOM 676 C CA . VAL A 1 81 ? 6.876 -0.559 -0.724 1.00 98.25 81 VAL A CA 1
ATOM 677 C C . VAL A 1 81 ? 7.892 0.495 -1.161 1.00 98.25 81 VAL A C 1
ATOM 679 O O . VAL A 1 81 ? 8.319 0.489 -2.315 1.00 98.25 81 VAL A O 1
ATOM 682 N N . LEU A 1 82 ? 8.279 1.386 -0.245 1.00 98.25 82 LEU A N 1
ATOM 683 C CA . LEU A 1 82 ? 9.188 2.493 -0.533 1.00 98.25 82 LEU A CA 1
ATOM 684 C C . LEU A 1 82 ? 10.589 1.986 -0.894 1.00 98.25 82 LEU A C 1
ATOM 686 O O . LEU A 1 82 ? 11.113 2.359 -1.942 1.00 98.25 82 LEU A O 1
ATOM 690 N N . ASP A 1 83 ? 11.166 1.100 -0.081 1.00 98.19 83 ASP A N 1
ATOM 691 C CA . ASP A 1 83 ? 12.517 0.572 -0.288 1.00 98.19 83 ASP A CA 1
ATOM 692 C C . ASP A 1 83 ? 12.642 -0.125 -1.649 1.00 98.19 83 ASP A C 1
ATOM 694 O O . ASP A 1 83 ? 13.572 0.148 -2.410 1.00 98.19 83 ASP A O 1
ATOM 698 N N . ASN A 1 84 ? 11.677 -0.981 -2.002 1.00 98.19 84 ASN A N 1
ATOM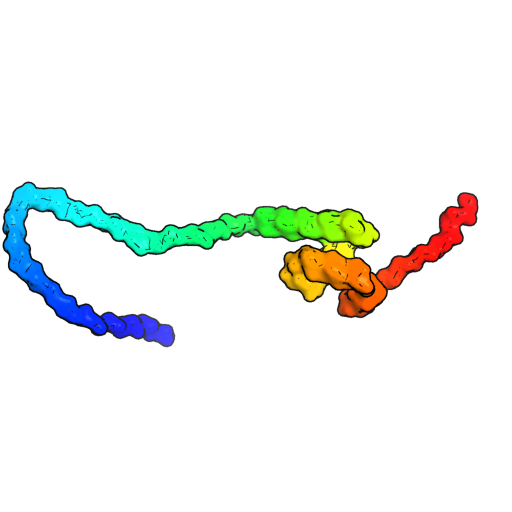 699 C CA . ASN A 1 84 ? 11.705 -1.698 -3.276 1.00 98.19 84 ASN A CA 1
ATOM 700 C C . ASN A 1 84 ? 11.410 -0.777 -4.465 1.00 98.19 84 ASN A C 1
ATOM 702 O O . ASN A 1 84 ? 12.055 -0.898 -5.508 1.00 98.19 84 ASN A O 1
ATOM 706 N N . TRP A 1 85 ? 10.462 0.155 -4.324 1.00 97.81 85 TRP A N 1
ATOM 707 C CA . TRP A 1 85 ? 10.146 1.108 -5.386 1.00 97.81 85 TRP A CA 1
ATOM 708 C C . TRP A 1 85 ? 11.340 2.007 -5.709 1.00 97.81 85 TRP A C 1
ATOM 710 O O . TRP A 1 85 ? 11.677 2.186 -6.878 1.00 97.81 85 TRP A O 1
ATOM 720 N N . PHE A 1 86 ? 12.012 2.542 -4.686 1.00 96.94 86 PHE A N 1
ATOM 721 C CA . PHE A 1 86 ? 13.180 3.399 -4.878 1.00 96.94 86 PHE A CA 1
ATOM 722 C C . PHE A 1 86 ? 14.434 2.625 -5.295 1.00 96.94 86 PHE A C 1
ATOM 724 O O . PHE A 1 86 ? 15.297 3.200 -5.956 1.00 96.94 86 PHE A O 1
ATOM 731 N N . ALA A 1 87 ? 14.533 1.333 -4.971 1.00 98.00 87 ALA A N 1
ATOM 732 C CA . ALA A 1 87 ? 15.604 0.480 -5.474 1.00 98.00 87 ALA A CA 1
ATOM 733 C C . ALA A 1 87 ? 15.440 0.155 -6.970 1.00 98.00 87 ALA A C 1
ATOM 735 O O . ALA A 1 87 ? 16.407 0.272 -7.725 1.00 98.00 87 ALA A O 1
ATOM 736 N N . ASN A 1 88 ? 14.243 -0.262 -7.407 1.00 96.75 88 ASN A N 1
ATOM 737 C CA . ASN A 1 88 ? 13.981 -0.626 -8.803 1.00 96.75 88 ASN A CA 1
ATOM 738 C C . ASN A 1 88 ? 12.492 -0.524 -9.195 1.00 96.75 88 ASN A C 1
ATOM 740 O O . ASN A 1 88 ? 11.781 -1.524 -9.314 1.00 96.75 88 ASN A O 1
ATOM 744 N N . GLU A 1 89 ? 12.027 0.693 -9.481 1.00 95.06 89 GLU A N 1
ATOM 745 C CA . GLU A 1 89 ? 10.643 0.971 -9.893 1.00 95.06 89 GLU A CA 1
ATOM 746 C C . GLU A 1 89 ? 10.168 0.133 -11.097 1.00 95.06 89 GLU A C 1
ATOM 748 O O . GLU A 1 89 ? 9.011 -0.290 -11.141 1.00 95.06 89 GLU A O 1
ATOM 753 N N . GLU A 1 90 ? 11.025 -0.117 -12.094 1.00 94.69 90 GLU A N 1
ATOM 754 C CA . GLU A 1 90 ? 10.627 -0.855 -13.302 1.00 94.69 90 GLU A CA 1
ATOM 755 C C . GLU A 1 90 ? 10.322 -2.327 -12.993 1.00 94.69 90 GLU A C 1
ATOM 757 O O . GLU A 1 90 ? 9.344 -2.881 -13.507 1.00 94.69 90 GLU A O 1
ATOM 762 N N . GLU A 1 91 ? 11.113 -2.946 -12.118 1.00 95.75 91 GLU A N 1
ATOM 763 C CA . GLU A 1 91 ? 10.876 -4.309 -11.650 1.00 95.75 91 GLU A CA 1
ATOM 764 C C . GLU A 1 91 ? 9.610 -4.401 -10.800 1.00 95.75 91 GLU A C 1
ATOM 766 O O . GLU A 1 91 ? 8.782 -5.278 -11.055 1.00 95.75 91 GLU A O 1
ATOM 771 N N . VAL A 1 92 ? 9.413 -3.463 -9.868 1.00 97.31 92 VAL A N 1
ATOM 772 C CA . VAL A 1 92 ? 8.200 -3.409 -9.042 1.00 97.31 92 VAL A CA 1
ATOM 773 C C . VAL A 1 92 ? 6.963 -3.244 -9.918 1.00 97.31 92 VAL A C 1
ATOM 775 O O . VAL A 1 92 ? 6.009 -4.011 -9.807 1.00 97.31 92 VAL A O 1
ATOM 778 N N . ARG A 1 93 ? 6.968 -2.304 -10.869 1.00 95.75 93 ARG A N 1
ATOM 779 C CA . ARG A 1 93 ? 5.840 -2.146 -11.798 1.00 95.75 93 ARG A CA 1
ATOM 780 C C . ARG A 1 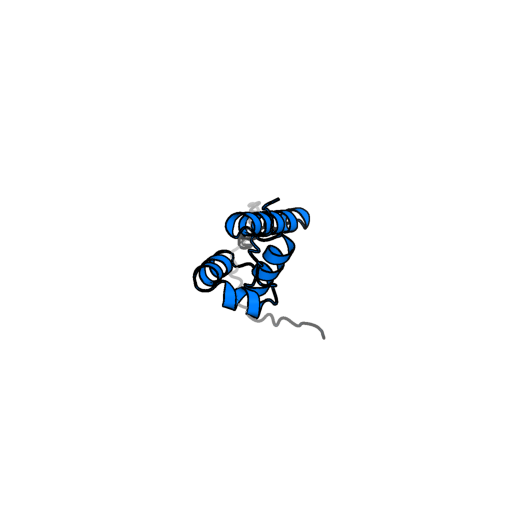93 ? 5.546 -3.425 -12.566 1.00 95.75 93 ARG A C 1
ATOM 782 O O . ARG A 1 93 ? 4.382 -3.790 -12.715 1.00 95.75 93 ARG A O 1
ATOM 789 N N . LYS A 1 94 ? 6.581 -4.120 -13.034 1.00 95.81 94 LYS A N 1
ATOM 790 C CA . LYS A 1 94 ? 6.423 -5.388 -13.745 1.00 95.81 94 LYS A CA 1
ATOM 791 C C . LYS A 1 94 ? 5.863 -6.487 -12.838 1.00 95.81 94 LYS A C 1
ATOM 793 O O . LYS A 1 94 ? 5.003 -7.235 -13.299 1.00 95.81 94 LYS A O 1
ATOM 798 N N . SER A 1 95 ? 6.311 -6.582 -11.584 1.00 96.62 95 SER A N 1
ATOM 7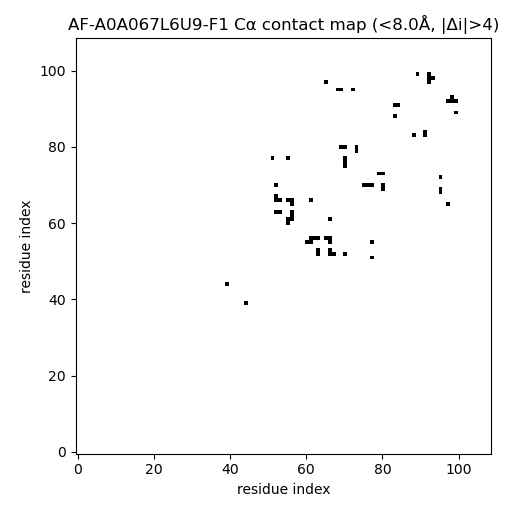99 C CA . SER A 1 95 ? 5.857 -7.613 -10.639 1.00 96.62 95 SER A CA 1
ATOM 800 C C . SER A 1 95 ? 4.378 -7.461 -10.283 1.00 96.62 95 SER A C 1
ATOM 802 O O . SER A 1 95 ? 3.676 -8.463 -10.146 1.00 96.62 95 SER A O 1
ATOM 804 N N . VAL A 1 96 ? 3.887 -6.220 -10.210 1.00 95.88 96 VAL A N 1
ATOM 805 C CA . VAL A 1 96 ? 2.482 -5.913 -9.904 1.00 95.88 96 VAL A CA 1
ATOM 806 C C . VAL A 1 96 ? 1.614 -5.603 -11.131 1.00 95.88 96 VAL A C 1
ATOM 808 O O . VAL A 1 96 ? 0.445 -5.250 -10.990 1.00 95.88 96 VAL A O 1
ATOM 811 N N . GLY A 1 97 ? 2.156 -5.736 -12.346 1.00 94.56 97 GLY A N 1
ATOM 812 C CA . GLY A 1 97 ? 1.417 -5.521 -13.595 1.00 94.56 97 GLY A CA 1
ATOM 813 C C . GLY A 1 97 ? 1.018 -4.065 -13.868 1.00 94.56 97 GLY A C 1
ATOM 814 O O . GLY A 1 97 ? 0.064 -3.816 -14.607 1.00 94.56 97 GLY A O 1
ATOM 815 N N . LEU A 1 98 ? 1.725 -3.093 -13.289 1.00 93.50 98 LEU A N 1
ATOM 816 C CA . LEU A 1 98 ? 1.491 -1.675 -13.541 1.00 93.50 98 LEU A CA 1
ATOM 817 C C . LEU A 1 98 ? 2.105 -1.251 -14.885 1.00 93.50 98 LEU A C 1
ATOM 819 O O . LEU A 1 98 ? 3.255 -1.591 -15.182 1.00 93.50 98 LEU A O 1
ATOM 823 N N . PRO A 1 99 ? 1.380 -0.470 -15.706 1.00 85.50 99 PRO A N 1
ATOM 824 C CA . PRO A 1 99 ? 1.913 0.014 -16.968 1.00 85.50 99 PRO A CA 1
ATOM 825 C C . PRO A 1 99 ? 3.077 0.980 -16.725 1.00 85.50 99 PRO A C 1
ATOM 827 O O . PRO A 1 99 ? 3.071 1.773 -15.780 1.00 85.50 99 PRO A O 1
ATOM 830 N N . LYS A 1 100 ? 4.067 0.950 -17.621 1.00 78.69 100 LYS A N 1
ATOM 831 C CA . LYS A 1 100 ? 5.129 1.960 -17.645 1.00 78.69 100 LYS A CA 1
ATOM 832 C C . LYS A 1 100 ? 4.491 3.328 -17.882 1.00 78.69 100 LYS A C 1
ATOM 834 O O . LYS A 1 100 ? 3.685 3.481 -18.800 1.00 78.69 100 LYS A O 1
ATOM 839 N N . VAL A 1 101 ? 4.841 4.317 -17.060 1.00 71.75 101 VAL A N 1
ATOM 840 C CA . VAL A 1 101 ? 4.424 5.699 -17.307 1.00 71.75 101 VAL A CA 1
ATOM 841 C C . VAL A 1 101 ? 5.134 6.160 -18.570 1.00 71.75 101 VAL A C 1
ATOM 843 O O . VAL A 1 101 ? 6.355 6.307 -18.606 1.00 71.75 101 VAL A O 1
ATOM 846 N N . TRP A 1 102 ? 4.365 6.340 -19.636 1.00 65.00 102 TRP A N 1
ATOM 847 C CA . TRP A 1 102 ? 4.871 6.921 -20.864 1.00 65.00 102 TRP A CA 1
ATOM 848 C C . TRP A 1 102 ? 5.053 8.419 -20.621 1.00 65.00 102 TRP A C 1
ATOM 850 O O . TRP A 1 102 ? 4.098 9.187 -20.718 1.00 65.00 102 TRP A O 1
ATOM 860 N N . ILE A 1 103 ? 6.273 8.848 -20.289 1.00 61.09 103 ILE A N 1
ATOM 861 C CA . ILE A 1 103 ? 6.641 10.266 -20.364 1.00 61.09 103 ILE A CA 1
ATOM 862 C C . ILE A 1 103 ? 6.769 10.594 -21.853 1.00 61.09 103 ILE A C 1
ATOM 864 O O . ILE A 1 103 ? 7.847 10.556 -22.440 1.00 61.09 103 ILE A O 1
ATOM 868 N N . LEU A 1 104 ? 5.633 10.804 -22.504 1.00 49.41 104 LEU A N 1
ATOM 869 C CA . LEU A 1 104 ? 5.579 11.222 -23.893 1.00 49.41 104 LEU A CA 1
ATOM 870 C C . LEU A 1 104 ? 5.647 12.760 -23.945 1.00 49.41 104 LEU A C 1
ATOM 872 O O . LEU A 1 104 ? 4.827 13.413 -23.296 1.00 49.41 104 LEU A O 1
ATOM 876 N N . PRO A 1 105 ? 6.574 13.367 -24.718 1.00 53.25 105 PRO A N 1
ATOM 877 C CA . PRO A 1 105 ? 6.679 14.816 -24.900 1.00 53.25 105 PRO A CA 1
ATOM 878 C C . PRO A 1 105 ? 5.592 15.307 -25.871 1.00 53.25 105 PRO A C 1
ATOM 880 O O . PRO A 1 105 ? 5.886 15.837 -26.935 1.00 53.25 105 PRO A O 1
ATOM 883 N N . PHE A 1 106 ? 4.322 15.069 -25.547 1.00 52.31 106 PHE A N 1
ATOM 884 C CA . PHE A 1 106 ? 3.184 15.403 -26.414 1.00 52.31 106 PHE A CA 1
ATOM 885 C C . PHE A 1 106 ? 2.342 16.578 -25.894 1.00 52.31 106 PHE A C 1
ATOM 887 O O . PHE A 1 106 ? 1.268 16.843 -26.421 1.00 52.31 106 PHE A O 1
ATOM 894 N N . PHE A 1 107 ? 2.853 17.335 -24.920 1.00 58.56 107 PHE A N 1
ATOM 895 C CA . PHE A 1 107 ? 2.369 18.684 -24.610 1.00 58.56 107 PHE A CA 1
ATOM 896 C C . PHE A 1 107 ? 3.366 19.730 -25.123 1.00 58.56 107 PHE A C 1
ATOM 898 O O . PHE A 1 107 ? 3.996 20.444 -24.352 1.00 58.56 107 PHE A O 1
ATOM 905 N N . ILE A 1 108 ? 3.530 19.800 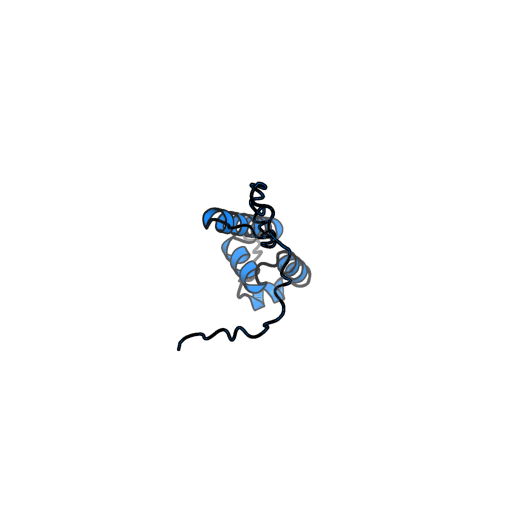-26.444 1.00 59.69 108 ILE A N 1
ATOM 906 C CA . ILE A 1 108 ? 3.911 21.044 -27.115 1.00 59.69 108 ILE A CA 1
ATOM 907 C C . ILE A 1 108 ? 2.959 21.197 -28.299 1.00 59.69 108 ILE A C 1
ATOM 909 O O . ILE A 1 108 ? 3.151 20.562 -29.337 1.00 59.69 108 ILE A O 1
ATOM 913 N N . LEU A 1 109 ? 1.924 22.015 -28.117 1.00 60.88 109 LEU A N 1
ATOM 914 C CA . LEU A 1 109 ? 1.264 22.747 -29.193 1.00 60.88 109 LEU A CA 1
ATOM 915 C C . LEU A 1 109 ? 0.714 24.060 -28.640 1.00 60.88 109 LEU A C 1
ATOM 917 O O . LEU A 1 109 ? 0.104 24.012 -27.548 1.00 60.88 109 LEU A O 1
#

Secondary structure (DSSP, 8-state):
---------------PPPPTT----------PPP----PPPHHHHHHHHHHHHHHHHHHTT--HHHHHHHHHHTTT-HHHHHHHHHHHHHHHHHHTTPPP---------

Radius of gyration: 29.94 Å; Cα contacts (8 Å, |Δi|>4): 37; chains: 1; bounding box: 33×56×93 Å